Protein AF-A0A6M2DBM8-F1 (afdb_monomer_lite)

Foldseek 3Di:
DDDDDPPDPPPPPFPKDKDWDWAADPPCNPDGTKIKIWIATPVLHTPDIAIPDPVRVVHDDVVNVVVSVVVVVVVVVVVDCDCVNDDPPPDDPDDPDDDDDDPVPDDPPDPVRVVVVVVVVVVVVVVPPDD

pLDDT: mean 77.84, std 17.15, range [33.94, 94.81]

Radius of gyration: 28.97 Å; chains: 1; bounding box: 63×48×89 Å

Structure (mmCIF, N/CA/C/O backbone):
data_AF-A0A6M2DBM8-F1
#
_entry.id   AF-A0A6M2DBM8-F1
#
loop_
_atom_site.group_PDB
_atom_site.id
_atom_site.type_symbol
_atom_site.label_atom_id
_atom_site.label_alt_id
_atom_site.label_comp_id
_atom_site.label_asym_id
_atom_site.label_entity_id
_atom_site.label_seq_id
_atom_site.pdbx_PDB_ins_code
_atom_site.Cartn_x
_atom_site.Cartn_y
_atom_site.Cartn_z
_atom_site.occupancy
_atom_site.B_iso_or_equiv
_atom_site.auth_seq_id
_atom_site.auth_comp_id
_atom_site.auth_asym_id
_atom_site.auth_atom_id
_atom_site.pdbx_PDB_model_num
ATOM 1 N N . ARG A 1 1 ? -10.554 -35.149 -34.811 1.00 38.38 1 ARG A N 1
ATOM 2 C CA . ARG A 1 1 ? -11.172 -35.225 -33.464 1.00 38.38 1 ARG A CA 1
ATOM 3 C C . ARG A 1 1 ? -11.094 -33.831 -32.859 1.00 38.38 1 ARG A C 1
ATOM 5 O O . ARG A 1 1 ? -10.024 -33.427 -32.434 1.00 38.38 1 ARG A O 1
ATOM 12 N N . ALA A 1 2 ? -12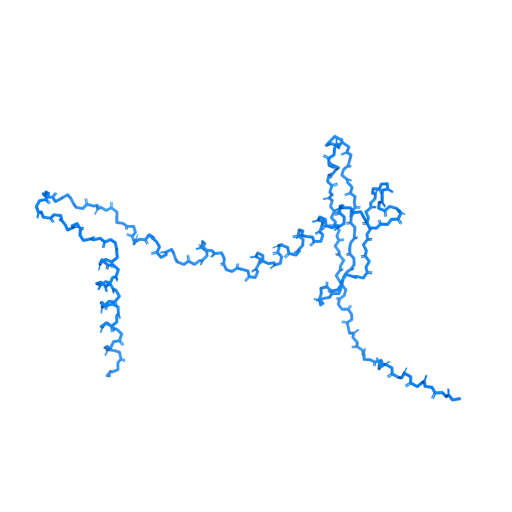.180 -33.069 -32.962 1.00 36.50 2 ALA A N 1
ATOM 13 C CA . ALA A 1 2 ? -12.292 -31.729 -32.407 1.00 36.50 2 ALA A CA 1
ATOM 14 C C . ALA A 1 2 ? -12.721 -31.829 -30.935 1.00 36.50 2 ALA A C 1
ATOM 16 O O . ALA A 1 2 ? -13.739 -32.446 -30.635 1.00 36.50 2 ALA A O 1
ATOM 17 N N . LEU A 1 3 ? -11.942 -31.229 -30.040 1.00 43.44 3 LEU A N 1
ATOM 18 C CA . LEU A 1 3 ? -12.374 -30.791 -28.714 1.00 43.44 3 LEU A CA 1
ATOM 19 C C . LEU A 1 3 ? -12.149 -29.269 -28.772 1.00 43.44 3 LEU A C 1
ATOM 21 O O . LEU A 1 3 ? -11.016 -28.828 -28.853 1.00 43.44 3 LEU A O 1
ATOM 25 N N . GLY A 1 4 ? -13.147 -28.408 -28.944 1.00 41.66 4 GLY A N 1
ATOM 26 C CA . GLY A 1 4 ? -14.437 -28.439 -28.276 1.00 41.66 4 GLY A CA 1
ATOM 27 C C . GLY A 1 4 ? -14.384 -27.733 -26.919 1.00 41.66 4 GLY A C 1
ATOM 28 O O . GLY A 1 4 ? -15.120 -28.131 -26.030 1.00 41.66 4 GLY A O 1
ATOM 29 N N . GLN A 1 5 ? -13.540 -26.710 -26.735 1.00 44.03 5 GLN A N 1
ATOM 30 C CA . GLN A 1 5 ? -13.665 -25.778 -25.610 1.00 44.03 5 GLN A CA 1
ATOM 31 C C . GLN A 1 5 ? -14.395 -24.514 -26.068 1.00 44.03 5 GLN A C 1
ATOM 33 O O . GLN A 1 5 ? -13.805 -23.518 -26.473 1.00 44.03 5 GLN A O 1
ATOM 38 N N . ARG A 1 6 ? -15.726 -24.585 -26.005 1.00 44.47 6 ARG A N 1
ATOM 39 C CA . ARG A 1 6 ? -16.574 -23.405 -25.834 1.00 44.47 6 ARG A CA 1
ATOM 40 C C . ARG A 1 6 ? -16.377 -22.934 -24.393 1.00 44.47 6 ARG A C 1
ATOM 42 O O . ARG A 1 6 ? -16.949 -23.534 -23.491 1.00 44.47 6 ARG A O 1
ATOM 49 N N . CYS A 1 7 ? -15.562 -21.907 -24.174 1.00 42.16 7 CYS A N 1
ATOM 50 C CA . CYS A 1 7 ? -15.636 -21.122 -22.945 1.00 42.16 7 CYS A CA 1
ATOM 51 C C . CYS A 1 7 ? -16.413 -19.850 -23.284 1.00 42.16 7 CYS A C 1
ATOM 53 O O . CYS A 1 7 ? -16.046 -19.131 -24.214 1.00 42.16 7 CYS A O 1
ATOM 55 N N . GLY A 1 8 ? -17.559 -19.688 -22.627 1.00 40.81 8 GLY A N 1
ATOM 56 C CA . GLY A 1 8 ? -18.602 -18.734 -22.968 1.00 40.81 8 GLY A CA 1
ATOM 57 C C . GLY A 1 8 ? -18.097 -17.302 -23.091 1.00 40.81 8 GLY A C 1
ATOM 58 O O . GLY A 1 8 ? -17.352 -16.802 -22.252 1.00 40.81 8 GLY A O 1
ATOM 59 N N . GLN A 1 9 ? -18.574 -16.630 -24.134 1.00 47.72 9 GLN A N 1
ATOM 60 C CA . GLN A 1 9 ? -18.679 -15.180 -24.163 1.00 47.72 9 GLN A CA 1
ATOM 61 C C . GLN A 1 9 ? -19.755 -14.771 -23.150 1.00 47.72 9 GLN A C 1
ATOM 63 O O . GLN A 1 9 ? -20.892 -14.484 -23.509 1.00 47.72 9 GLN A O 1
ATOM 68 N N . GLU A 1 10 ? -19.414 -14.809 -21.866 1.00 46.03 10 GLU A N 1
ATOM 69 C CA . GLU A 1 10 ? -20.172 -14.094 -20.852 1.00 46.03 10 GLU A CA 1
ATOM 70 C C . GLU A 1 10 ? -19.687 -12.652 -20.901 1.00 46.03 10 GLU A C 1
ATOM 72 O O . GLU A 1 10 ? -18.503 -12.367 -20.723 1.00 46.03 10 GLU A O 1
ATOM 77 N N . THR A 1 11 ? -20.595 -11.743 -21.230 1.00 46.03 11 THR A N 1
ATOM 78 C CA . THR A 1 11 ? -20.389 -10.297 -21.238 1.00 46.03 11 THR A CA 1
ATOM 79 C C . THR A 1 11 ? -20.054 -9.815 -19.825 1.00 46.03 11 THR A C 1
ATOM 81 O O . THR A 1 11 ? -20.900 -9.269 -19.118 1.00 46.03 11 THR A O 1
ATOM 84 N N . LEU A 1 12 ? -18.816 -10.037 -19.384 1.00 51.25 12 LEU A N 1
ATOM 85 C CA . LEU A 1 12 ? -18.261 -9.396 -18.210 1.00 51.25 12 LEU A CA 1
ATOM 86 C C . LEU A 1 12 ? -18.042 -7.940 -18.586 1.00 51.25 12 LEU A C 1
ATOM 88 O O . LEU A 1 12 ? -17.161 -7.599 -19.373 1.00 51.25 12 LEU A O 1
ATOM 92 N N . VAL A 1 13 ? -18.855 -7.064 -18.004 1.00 56.09 13 VAL A N 1
ATOM 93 C CA . VAL A 1 13 ? -18.483 -5.666 -17.820 1.00 56.09 13 VAL A CA 1
ATOM 94 C C . VAL A 1 13 ? -17.177 -5.707 -17.028 1.00 56.09 13 VAL A C 1
ATOM 96 O O . VAL A 1 13 ? -17.189 -5.829 -15.804 1.00 56.09 13 VAL A O 1
ATOM 99 N N . HIS A 1 14 ? -16.038 -5.745 -17.723 1.00 60.22 14 HIS A N 1
ATOM 100 C CA . HIS A 1 14 ? -14.728 -5.784 -17.097 1.00 60.22 14 HIS A CA 1
ATOM 101 C C . HIS A 1 14 ? -14.533 -4.431 -16.419 1.00 60.22 14 HIS A C 1
ATOM 103 O O . HIS A 1 14 ? -14.046 -3.473 -17.013 1.00 60.22 14 HIS A O 1
ATOM 109 N N . CYS A 1 15 ? -14.969 -4.334 -15.163 1.00 79.69 15 CYS A N 1
ATOM 11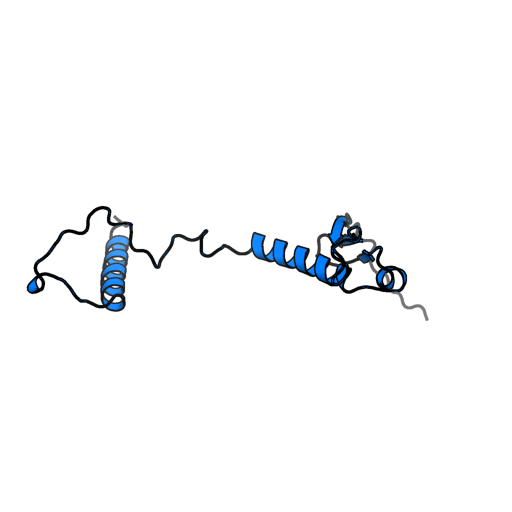0 C CA . CYS A 1 15 ? -14.622 -3.233 -14.284 1.00 79.69 15 CYS A CA 1
ATOM 111 C C . CYS A 1 15 ? -13.124 -3.350 -13.992 1.00 79.69 15 CYS A C 1
ATOM 113 O O . CYS A 1 15 ? -12.707 -4.014 -13.036 1.00 79.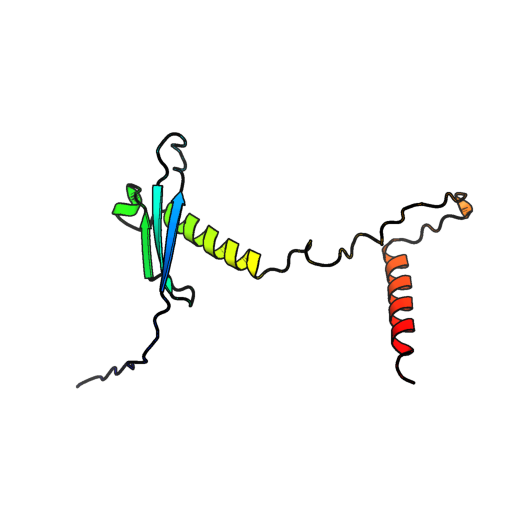69 15 CYS A O 1
ATOM 115 N N . LEU A 1 16 ? -12.334 -2.766 -14.886 1.00 88.00 16 LEU A N 1
ATOM 116 C CA . LEU A 1 16 ? -10.898 -2.621 -14.754 1.00 88.00 16 LEU A CA 1
ATOM 117 C C . LEU A 1 16 ? -10.604 -1.426 -13.851 1.00 88.00 16 LEU A C 1
ATOM 119 O O . LEU A 1 16 ? -11.186 -0.354 -14.005 1.00 88.00 16 LEU A O 1
ATOM 123 N N . PHE A 1 17 ? -9.685 -1.627 -12.919 1.00 89.62 17 PHE A N 1
ATOM 124 C CA . PHE A 1 17 ? -9.123 -0.586 -12.080 1.00 89.62 17 PHE A CA 1
ATOM 125 C C . PHE A 1 17 ? -7.680 -0.352 -12.492 1.00 89.62 17 PHE A C 1
ATOM 127 O O . PHE A 1 17 ? -6.904 -1.293 -12.671 1.00 89.62 17 PHE A O 1
ATOM 134 N N . PHE A 1 18 ? -7.341 0.922 -12.642 1.00 92.38 18 PHE A N 1
ATOM 135 C CA . PHE A 1 18 ? -6.002 1.363 -12.975 1.00 92.38 18 PHE A CA 1
ATOM 136 C C . PHE A 1 18 ? -5.448 2.172 -11.809 1.00 92.38 18 PHE A C 1
ATOM 138 O O . PHE A 1 18 ? -6.044 3.166 -11.394 1.00 92.38 18 PHE A O 1
ATOM 145 N N . PHE A 1 19 ? -4.320 1.727 -11.271 1.00 92.69 19 PHE A N 1
ATOM 146 C CA . PHE A 1 19 ? -3.635 2.388 -10.174 1.00 92.69 19 PHE A CA 1
ATOM 147 C C . PHE A 1 19 ? -2.359 3.045 -10.679 1.00 92.69 19 PHE A C 1
ATOM 149 O O . PHE A 1 19 ? -1.567 2.409 -11.371 1.00 92.69 19 PHE A O 1
ATOM 156 N N . LEU A 1 20 ? -2.156 4.299 -10.283 1.00 94.50 20 LEU A N 1
ATOM 157 C CA . LEU A 1 20 ? -0.939 5.069 -10.508 1.00 94.50 20 LEU A CA 1
ATOM 158 C C . LEU A 1 20 ? -0.314 5.380 -9.151 1.00 94.50 20 LEU A C 1
ATOM 160 O O . LEU A 1 20 ? -0.934 6.045 -8.323 1.00 94.50 20 LEU A O 1
ATOM 164 N N . LEU A 1 21 ? 0.881 4.851 -8.903 1.00 94.38 21 LEU A N 1
ATOM 165 C CA . LEU A 1 21 ? 1.609 5.002 -7.646 1.00 94.38 21 LEU A CA 1
ATOM 166 C C . LEU A 1 21 ? 3.016 5.541 -7.902 1.00 94.38 21 LEU A C 1
ATOM 168 O O . LEU A 1 21 ? 3.611 5.317 -8.958 1.00 94.38 21 LEU A O 1
ATOM 172 N N . GLN A 1 22 ? 3.559 6.214 -6.892 1.00 94.62 22 GLN A N 1
ATOM 173 C CA . GLN A 1 22 ? 4.958 6.618 -6.841 1.00 94.62 22 GLN A CA 1
ATOM 174 C C . GLN A 1 22 ? 5.661 5.919 -5.679 1.00 94.62 22 GLN A C 1
ATOM 176 O O . GLN A 1 22 ? 5.107 5.817 -4.584 1.00 94.62 22 GLN A O 1
ATOM 181 N N . VAL A 1 23 ? 6.878 5.433 -5.922 1.00 93.38 23 VAL A N 1
ATOM 182 C CA . VAL A 1 23 ? 7.678 4.692 -4.938 1.00 93.38 23 VAL A CA 1
ATOM 183 C C . VAL A 1 23 ? 9.107 5.210 -4.938 1.00 93.38 23 VAL A C 1
ATOM 185 O O . VAL A 1 23 ? 9.728 5.341 -5.988 1.00 93.38 23 VAL A O 1
ATOM 188 N N . ASN A 1 24 ? 9.656 5.477 -3.757 1.00 92.44 24 ASN A N 1
ATOM 189 C CA . ASN A 1 24 ? 11.056 5.868 -3.628 1.00 92.44 24 ASN A CA 1
ATOM 190 C C . ASN A 1 24 ? 11.994 4.677 -3.835 1.00 92.44 24 ASN A C 1
ATOM 192 O O . ASN A 1 24 ? 11.671 3.535 -3.505 1.00 92.44 24 ASN A O 1
ATOM 196 N N . HIS A 1 25 ? 13.198 4.958 -4.323 1.00 89.31 25 HIS A N 1
ATOM 197 C CA . HIS A 1 25 ? 14.262 3.965 -4.362 1.00 89.31 25 HIS A CA 1
ATOM 198 C C . HIS A 1 25 ? 14.663 3.535 -2.946 1.00 89.31 25 HIS A C 1
ATOM 200 O O . HIS A 1 25 ? 14.857 4.375 -2.069 1.00 89.31 25 HIS A O 1
ATOM 206 N N . SER A 1 26 ? 14.893 2.236 -2.744 1.00 84.44 26 SER A N 1
ATOM 207 C CA . SER A 1 26 ? 15.294 1.695 -1.435 1.00 84.44 26 SER A CA 1
ATOM 208 C C . SER A 1 26 ? 16.649 2.208 -0.935 1.00 84.44 26 SER A C 1
ATOM 210 O O . SER A 1 26 ? 16.868 2.278 0.269 1.00 84.44 26 SER A O 1
ATOM 212 N N . GLN A 1 27 ? 17.559 2.565 -1.847 1.00 85.19 27 GLN A N 1
ATOM 213 C CA . GLN A 1 27 ? 18.939 2.958 -1.520 1.00 85.19 27 GLN A CA 1
ATOM 214 C C . GLN A 1 27 ? 19.318 4.358 -2.027 1.00 85.19 27 GLN A C 1
ATOM 216 O O . GLN A 1 27 ? 20.374 4.877 -1.676 1.00 85.19 27 GLN A O 1
ATOM 221 N N . ARG A 1 28 ? 18.474 4.990 -2.852 1.00 86.44 28 ARG A N 1
ATOM 222 C CA . ARG A 1 28 ? 18.752 6.293 -3.479 1.00 86.44 28 ARG A CA 1
ATOM 223 C C . ARG A 1 28 ? 17.643 7.285 -3.169 1.00 86.44 28 ARG A C 1
ATOM 225 O O . ARG A 1 28 ? 16.882 7.688 -4.034 1.00 86.44 28 ARG A O 1
ATOM 232 N N . LEU A 1 29 ? 17.560 7.679 -1.903 1.00 84.62 29 LEU A N 1
ATOM 233 C CA . LEU A 1 29 ? 16.484 8.539 -1.395 1.00 84.62 29 LEU A CA 1
ATOM 234 C C . LEU A 1 29 ? 16.454 9.950 -2.009 1.00 84.62 29 LEU A C 1
ATOM 236 O O . LEU A 1 29 ? 15.462 10.651 -1.855 1.00 84.62 29 LEU A O 1
ATOM 240 N N . ARG A 1 30 ? 17.542 10.379 -2.663 1.00 89.06 30 ARG A N 1
ATOM 241 C CA . ARG A 1 30 ? 17.635 11.675 -3.357 1.00 89.06 30 ARG A CA 1
ATOM 242 C C . ARG A 1 30 ? 17.246 11.609 -4.834 1.00 89.06 30 ARG A C 1
ATOM 244 O O . ARG A 1 30 ? 17.080 12.662 -5.443 1.00 89.06 30 ARG A O 1
ATOM 251 N N . ASP A 1 31 ? 17.141 10.410 -5.402 1.00 89.44 31 ASP A N 1
ATOM 252 C CA . ASP A 1 31 ? 16.722 10.246 -6.791 1.00 89.44 31 ASP A CA 1
ATOM 253 C C . ASP A 1 31 ? 15.212 10.481 -6.909 1.00 89.44 31 ASP A C 1
ATOM 255 O O . ASP A 1 31 ? 14.463 10.368 -5.935 1.00 89.44 31 ASP A O 1
ATOM 259 N N . GLN A 1 32 ? 14.762 10.805 -8.121 1.00 90.69 32 GLN A N 1
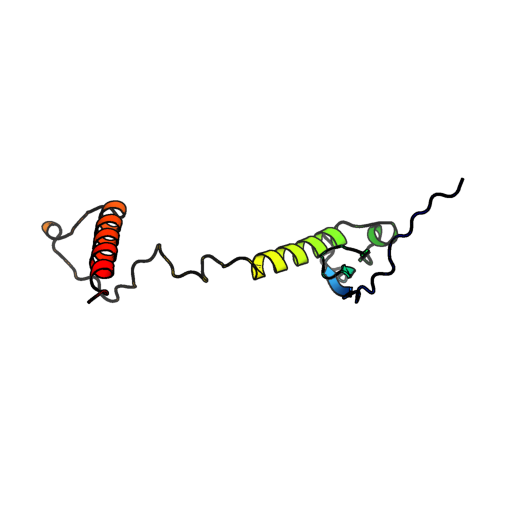ATOM 260 C CA . GLN A 1 32 ? 13.340 10.998 -8.388 1.00 90.69 32 GLN A CA 1
ATOM 261 C C . GLN A 1 32 ? 12.548 9.713 -8.087 1.00 90.69 32 GLN A C 1
ATOM 263 O O . GLN A 1 32 ? 13.023 8.617 -8.405 1.00 90.69 32 GLN A O 1
ATOM 268 N N . PRO A 1 33 ? 11.337 9.820 -7.512 1.00 93.19 33 PRO A N 1
ATOM 269 C CA . PRO A 1 33 ? 10.484 8.666 -7.277 1.00 93.19 33 PRO A CA 1
ATOM 270 C C . PRO A 1 33 ? 10.176 7.905 -8.569 1.00 93.19 33 PRO A C 1
ATOM 272 O O . PRO A 1 33 ? 9.950 8.476 -9.640 1.00 93.19 33 PRO A O 1
ATOM 275 N N . LEU A 1 34 ? 10.122 6.586 -8.449 1.00 93.12 34 LEU A N 1
ATOM 276 C CA . LEU A 1 34 ? 9.751 5.680 -9.521 1.00 93.12 34 LEU A CA 1
ATOM 277 C C . LEU A 1 34 ? 8.241 5.672 -9.708 1.00 93.12 34 LEU A C 1
ATOM 279 O O . LEU A 1 34 ? 7.485 5.720 -8.739 1.00 93.12 34 LEU A O 1
ATOM 283 N N . HIS A 1 35 ? 7.808 5.530 -10.955 1.00 93.75 35 HIS A N 1
ATOM 284 C CA . HIS A 1 35 ? 6.397 5.438 -11.293 1.00 93.75 35 HIS A CA 1
ATOM 285 C C . HIS A 1 35 ? 6.015 3.971 -11.447 1.00 93.75 35 HIS A C 1
ATOM 287 O O . HIS A 1 35 ? 6.694 3.203 -12.135 1.00 93.75 35 HIS A O 1
ATOM 293 N N . VAL A 1 36 ? 4.925 3.587 -10.793 1.00 94.81 36 VAL A N 1
ATOM 294 C CA . VAL A 1 36 ? 4.350 2.248 -10.859 1.00 94.81 36 VAL A CA 1
ATOM 295 C C . VAL A 1 36 ? 2.920 2.370 -11.344 1.00 94.81 36 VAL A C 1
ATOM 297 O O . VAL A 1 36 ? 2.143 3.155 -10.802 1.00 94.81 36 VAL A O 1
ATOM 300 N N . TRP A 1 37 ? 2.563 1.570 -12.340 1.00 94.50 37 TRP A N 1
ATOM 301 C CA . TRP A 1 37 ? 1.176 1.412 -12.745 1.00 94.50 37 TRP A CA 1
ATOM 302 C C . TRP A 1 37 ? 0.748 -0.043 -12.630 1.00 94.50 37 TRP A C 1
ATOM 304 O O . TRP A 1 37 ? 1.537 -0.961 -12.862 1.00 94.50 37 TRP A O 1
ATOM 314 N N . ILE A 1 38 ? -0.501 -0.251 -12.225 1.00 94.50 38 ILE A N 1
ATOM 315 C CA . ILE A 1 38 ? -1.081 -1.576 -12.006 1.00 94.50 38 ILE A CA 1
ATOM 316 C C . ILE A 1 38 ? -2.470 -1.584 -12.628 1.00 94.50 38 ILE A C 1
ATOM 318 O O . ILE A 1 38 ? -3.300 -0.731 -12.314 1.00 94.50 38 ILE A O 1
ATOM 322 N N . LEU A 1 39 ? -2.726 -2.569 -13.481 1.00 94.06 39 LEU A N 1
ATOM 323 C CA . LEU A 1 39 ? -4.043 -2.859 -14.023 1.00 94.06 39 LEU A CA 1
ATOM 324 C C . LEU A 1 39 ? -4.583 -4.122 -13.353 1.00 94.06 39 LEU A C 1
ATOM 326 O O . LEU A 1 39 ? -3.967 -5.188 -13.427 1.00 94.06 39 LEU A O 1
ATOM 330 N N . CYS A 1 40 ? -5.747 -4.022 -12.724 1.00 93.06 40 CYS A N 1
ATOM 331 C CA . CYS A 1 40 ? -6.401 -5.162 -12.095 1.00 93.06 40 CYS A CA 1
ATOM 332 C C . CYS A 1 40 ? -7.909 -5.170 -12.343 1.00 93.06 40 CYS A C 1
ATOM 334 O O . CYS A 1 40 ? -8.522 -4.173 -12.721 1.00 93.06 40 CYS A O 1
ATOM 336 N N . GLN A 1 41 ? -8.514 -6.331 -12.141 1.00 92.38 41 GLN A N 1
ATOM 337 C CA . GLN A 1 41 ? -9.960 -6.497 -12.173 1.00 92.38 41 GLN A CA 1
ATOM 338 C C . GLN A 1 41 ? -10.558 -6.213 -10.796 1.00 92.38 41 GLN A C 1
ATOM 340 O O . GLN A 1 41 ? -9.906 -6.405 -9.770 1.00 92.38 41 GLN A O 1
ATOM 345 N N . LYS A 1 42 ? -11.847 -5.857 -10.758 1.00 87.19 42 LYS A N 1
ATOM 346 C CA . LYS A 1 42 ? -12.615 -5.701 -9.508 1.00 87.19 42 LYS A CA 1
ATOM 347 C C . LYS A 1 42 ? -12.527 -6.906 -8.560 1.00 87.19 42 LYS A C 1
ATOM 349 O O . LYS A 1 42 ? -12.650 -6.734 -7.353 1.00 87.19 42 LYS A O 1
ATOM 354 N N . SER A 1 43 ? -12.315 -8.109 -9.094 1.00 87.88 43 SER A N 1
ATOM 355 C CA . SER A 1 43 ? -12.125 -9.338 -8.313 1.00 87.88 43 SER A CA 1
ATOM 356 C C . SER A 1 43 ? -10.814 -9.380 -7.514 1.00 87.88 43 SER A C 1
ATOM 358 O O . SER A 1 43 ? -10.642 -10.278 -6.699 1.00 87.88 43 SER A O 1
ATOM 360 N N . GLY A 1 44 ? -9.889 -8.441 -7.741 1.00 86.31 44 GLY A N 1
ATOM 361 C CA . GLY A 1 44 ? -8.549 -8.437 -7.149 1.00 86.31 44 GLY A CA 1
ATOM 362 C C . GLY A 1 44 ? -7.491 -9.140 -8.004 1.00 86.31 44 GLY A C 1
ATOM 363 O O . GLY A 1 44 ? -6.321 -9.155 -7.633 1.00 86.31 44 GLY A O 1
ATOM 364 N N . VAL A 1 45 ? -7.866 -9.688 -9.167 1.00 91.06 45 VAL A N 1
ATOM 365 C CA . VAL A 1 45 ? -6.914 -10.298 -10.107 1.00 91.06 45 VAL A CA 1
ATOM 366 C C . VAL A 1 45 ? -6.076 -9.210 -10.777 1.00 91.06 45 VAL A C 1
ATOM 368 O O . VAL A 1 45 ? -6.614 -8.353 -11.482 1.00 91.06 45 VAL A O 1
ATOM 371 N N . VAL A 1 46 ? -4.759 -9.259 -10.583 1.00 92.62 46 VAL A N 1
ATOM 372 C CA . VAL A 1 46 ? -3.798 -8.380 -11.264 1.00 92.62 46 VAL A CA 1
ATOM 373 C C . VAL A 1 46 ? -3.591 -8.889 -12.688 1.00 92.62 46 VAL A C 1
ATOM 375 O O . VAL A 1 46 ? -3.226 -10.044 -12.882 1.00 92.62 46 VAL A O 1
ATOM 378 N N . LEU A 1 47 ? -3.845 -8.034 -13.681 1.00 92.88 47 LEU A N 1
ATOM 379 C CA . LEU A 1 47 ? -3.656 -8.368 -15.095 1.00 92.88 47 LEU A CA 1
ATOM 380 C C . LEU A 1 47 ? -2.226 -8.083 -15.541 1.00 92.88 47 LEU A C 1
ATOM 382 O O . LEU A 1 47 ? -1.591 -8.913 -16.178 1.00 92.88 47 LEU A O 1
ATOM 386 N N . THR A 1 48 ? -1.727 -6.895 -15.213 1.00 92.19 48 THR A N 1
ATOM 387 C CA . THR A 1 48 ? -0.365 -6.475 -15.537 1.00 92.19 48 THR A CA 1
ATOM 388 C C . THR A 1 48 ? 0.047 -5.323 -14.632 1.00 92.19 48 THR A C 1
ATOM 390 O O . THR A 1 48 ? -0.792 -4.551 -14.159 1.00 92.19 48 THR A O 1
ATOM 393 N N . ALA A 1 49 ? 1.343 -5.205 -14.386 1.00 93.44 49 ALA A N 1
ATOM 394 C CA . ALA A 1 49 ? 1.926 -4.121 -13.624 1.00 93.44 49 ALA A CA 1
ATOM 395 C C . ALA A 1 49 ? 3.334 -3.830 -14.132 1.00 93.44 49 ALA A C 1
ATOM 397 O O . ALA A 1 49 ? 4.025 -4.727 -14.611 1.00 93.44 49 ALA A O 1
ATOM 398 N N . HIS A 1 50 ? 3.765 -2.584 -13.997 1.00 93.75 50 HIS A N 1
ATOM 399 C CA . HIS A 1 50 ? 5.092 -2.164 -14.422 1.00 93.75 50 HIS A CA 1
ATOM 400 C C . HIS A 1 50 ? 5.617 -1.058 -13.517 1.00 93.75 50 HIS A C 1
ATOM 402 O O . HIS A 1 50 ? 4.858 -0.241 -12.993 1.00 93.75 50 HIS A O 1
ATOM 408 N N . CYS A 1 51 ? 6.936 -1.014 -13.375 1.00 94.56 51 CYS A N 1
ATOM 409 C CA . CYS A 1 51 ? 7.653 0.026 -12.658 1.00 94.56 51 CYS A CA 1
ATOM 410 C C . CYS A 1 51 ? 8.755 0.587 -13.551 1.00 94.56 51 CYS A C 1
ATOM 412 O O . CYS A 1 51 ? 9.453 -0.168 -14.216 1.00 94.56 51 CYS A O 1
ATOM 414 N N . THR A 1 52 ? 8.978 1.898 -13.511 1.00 93.19 52 THR A N 1
ATOM 415 C CA . THR A 1 52 ? 10.031 2.567 -14.295 1.00 93.19 52 THR A CA 1
ATOM 416 C C . THR A 1 52 ? 11.458 2.305 -13.796 1.00 93.19 52 THR A C 1
ATOM 418 O O . THR A 1 52 ? 12.389 2.980 -14.227 1.00 93.19 52 THR A O 1
ATOM 421 N N . CYS A 1 53 ? 11.667 1.378 -12.856 1.00 91.88 53 CYS A N 1
ATOM 422 C CA . CYS A 1 53 ? 13.008 1.031 -12.399 1.00 91.88 53 CYS A CA 1
ATOM 423 C C . CYS A 1 53 ? 13.703 0.093 -13.391 1.00 91.88 53 CYS A C 1
ATOM 425 O O . CYS A 1 53 ? 13.052 -0.617 -14.149 1.00 91.88 53 CYS A O 1
ATOM 427 N N . MET A 1 54 ? 15.035 0.031 -13.332 1.00 90.00 54 MET A N 1
ATOM 428 C CA . MET A 1 54 ? 15.839 -0.816 -14.224 1.00 90.00 54 MET A CA 1
ATOM 429 C C . MET A 1 54 ? 15.391 -2.288 -14.224 1.00 90.00 54 MET A C 1
ATOM 431 O O . MET A 1 54 ? 15.281 -2.890 -15.283 1.00 90.00 54 MET A O 1
ATOM 435 N N . ALA A 1 55 ? 15.076 -2.848 -13.050 1.00 86.44 55 ALA A N 1
ATOM 436 C CA . ALA A 1 55 ? 14.542 -4.208 -12.943 1.00 86.44 55 ALA A CA 1
ATOM 437 C C . ALA A 1 55 ? 13.109 -4.332 -13.499 1.00 86.44 55 ALA A C 1
ATOM 439 O O . ALA A 1 55 ? 12.761 -5.346 -14.090 1.00 86.44 55 ALA A O 1
ATOM 440 N N . GLY A 1 56 ? 12.295 -3.283 -13.341 1.00 80.50 56 GLY A N 1
ATOM 441 C CA . GLY A 1 56 ? 10.900 -3.236 -13.788 1.00 80.50 56 GLY A CA 1
ATOM 442 C C . GLY A 1 56 ? 10.738 -3.242 -15.308 1.00 80.50 56 GLY A C 1
ATOM 443 O O . GLY A 1 56 ? 9.698 -3.658 -15.806 1.00 80.50 56 GLY A O 1
ATOM 444 N N . ALA A 1 57 ? 11.780 -2.829 -16.034 1.00 78.75 57 ALA A N 1
ATOM 445 C CA . ALA A 1 57 ? 11.830 -2.901 -17.489 1.00 78.75 57 ALA A CA 1
ATOM 446 C C . ALA A 1 57 ? 12.056 -4.331 -18.021 1.00 78.75 57 ALA A C 1
ATOM 448 O O . ALA A 1 57 ? 11.757 -4.592 -19.184 1.00 78.75 57 ALA A O 1
ATOM 449 N N . GLY A 1 58 ? 12.596 -5.241 -17.199 1.00 76.38 58 GLY A N 1
ATOM 450 C CA . GLY A 1 58 ? 12.850 -6.638 -17.571 1.00 76.38 58 GLY A CA 1
ATOM 451 C C . GLY A 1 58 ? 11.802 -7.621 -17.045 1.00 76.38 58 GLY A C 1
ATOM 452 O O . GLY A 1 58 ? 11.488 -8.595 -17.722 1.00 76.38 58 GLY A O 1
ATOM 453 N N . GLU A 1 59 ? 11.249 -7.369 -15.857 1.00 79.44 59 GLU A N 1
ATOM 454 C CA . GLU A 1 59 ? 10.287 -8.247 -15.181 1.00 79.44 59 GLU A CA 1
ATOM 455 C C . GLU A 1 59 ? 9.574 -7.527 -14.016 1.00 79.44 59 GLU A C 1
ATOM 457 O O . GLU A 1 59 ? 9.718 -6.320 -13.812 1.00 79.44 59 GLU A O 1
ATOM 462 N N . ALA A 1 60 ? 8.796 -8.259 -13.210 1.00 86.69 60 ALA A N 1
ATOM 463 C CA . ALA A 1 60 ? 8.176 -7.715 -12.004 1.00 86.69 60 ALA A CA 1
ATOM 464 C C . ALA A 1 60 ? 9.230 -7.407 -10.923 1.00 86.69 60 ALA A C 1
ATOM 466 O O . ALA A 1 60 ? 9.898 -8.300 -10.409 1.00 86.69 60 ALA A O 1
ATOM 467 N N . CYS A 1 61 ? 9.348 -6.139 -10.525 1.00 93.50 61 CYS A N 1
ATOM 468 C CA . CYS A 1 61 ? 10.293 -5.717 -9.491 1.00 93.50 61 CYS A CA 1
ATOM 469 C C . CYS A 1 61 ? 9.658 -5.650 -8.089 1.00 93.50 61 CYS A C 1
ATOM 471 O O . CYS A 1 61 ? 8.436 -5.602 -7.925 1.00 93.50 61 CYS A O 1
ATOM 473 N N . SER A 1 62 ? 10.493 -5.547 -7.052 1.00 93.31 62 SER A N 1
ATOM 474 C CA . SER A 1 62 ? 10.041 -5.404 -5.659 1.00 93.31 62 SER A CA 1
ATOM 475 C C . SER A 1 62 ? 9.163 -4.170 -5.412 1.00 93.31 62 SER A C 1
ATOM 477 O O . SER A 1 62 ? 8.296 -4.213 -4.542 1.00 93.31 62 SER A O 1
ATOM 479 N N . HIS A 1 63 ? 9.314 -3.093 -6.194 1.00 93.88 63 HIS A N 1
ATOM 480 C CA . HIS A 1 63 ? 8.440 -1.917 -6.093 1.00 93.88 63 HIS A CA 1
ATOM 481 C C . HIS A 1 63 ? 6.989 -2.244 -6.476 1.00 93.88 63 HIS A C 1
ATOM 483 O O . HIS A 1 63 ? 6.068 -1.754 -5.829 1.00 93.88 63 HIS A O 1
ATOM 489 N N . VAL A 1 64 ? 6.769 -3.103 -7.481 1.00 94.38 64 VAL A N 1
ATOM 490 C CA . VAL A 1 64 ? 5.419 -3.555 -7.861 1.00 94.38 64 VAL A CA 1
ATOM 491 C C . VAL A 1 64 ? 4.783 -4.336 -6.713 1.00 94.38 64 VAL A C 1
ATOM 493 O O . VAL A 1 64 ? 3.637 -4.078 -6.350 1.00 94.38 64 VAL A O 1
ATOM 496 N N . VAL A 1 65 ? 5.544 -5.245 -6.098 1.00 93.06 65 VAL A N 1
ATOM 497 C CA . VAL A 1 65 ? 5.082 -6.032 -4.946 1.00 93.06 65 VAL A CA 1
ATOM 498 C C . VAL A 1 65 ? 4.751 -5.125 -3.760 1.00 93.06 65 VAL A C 1
ATOM 500 O O . VAL A 1 65 ? 3.693 -5.276 -3.154 1.00 93.06 65 VAL A O 1
ATOM 503 N N . ALA A 1 66 ? 5.604 -4.142 -3.459 1.00 94.12 66 ALA A N 1
ATOM 504 C CA . ALA A 1 66 ? 5.363 -3.175 -2.390 1.00 94.12 66 ALA A CA 1
ATOM 505 C C . ALA A 1 66 ? 4.079 -2.358 -2.626 1.00 94.12 66 ALA A C 1
ATOM 507 O O . ALA A 1 66 ? 3.279 -2.192 -1.706 1.00 94.12 66 ALA A O 1
ATOM 508 N N . CYS A 1 67 ? 3.842 -1.907 -3.862 1.00 94.44 67 CYS A N 1
ATOM 509 C CA . CYS A 1 67 ? 2.607 -1.222 -4.247 1.00 94.44 67 CYS A CA 1
ATOM 510 C C . CYS A 1 67 ? 1.368 -2.103 -4.068 1.00 94.44 67 CYS A C 1
ATOM 512 O O . CYS A 1 67 ? 0.381 -1.665 -3.482 1.00 94.44 67 CYS A O 1
ATOM 514 N N . LEU A 1 68 ? 1.413 -3.349 -4.550 1.00 94.31 68 LEU A N 1
ATOM 515 C CA . LEU A 1 68 ? 0.309 -4.298 -4.395 1.00 94.31 68 LEU A CA 1
ATOM 516 C C . LEU A 1 68 ? 0.011 -4.574 -2.921 1.00 94.31 68 LEU A C 1
ATOM 518 O O . LEU A 1 68 ? -1.152 -4.582 -2.521 1.00 94.31 68 LEU A O 1
ATOM 522 N N . TYR A 1 69 ? 1.053 -4.729 -2.105 1.00 94.56 69 TYR A N 1
ATOM 523 C CA . TYR A 1 69 ? 0.911 -4.913 -0.666 1.00 94.56 69 TYR A CA 1
ATOM 524 C C . TYR A 1 69 ? 0.283 -3.685 0.010 1.00 94.56 69 TYR A C 1
ATOM 526 O O . TYR A 1 69 ? -0.611 -3.831 0.842 1.00 94.56 69 TYR A O 1
ATOM 534 N N . ALA A 1 70 ? 0.680 -2.467 -0.373 1.00 93.88 70 ALA A N 1
ATOM 535 C CA . ALA A 1 70 ? 0.066 -1.233 0.125 1.00 93.88 70 ALA A CA 1
ATOM 536 C C . ALA A 1 70 ? -1.432 -1.138 -0.226 1.00 93.88 70 ALA A C 1
ATOM 538 O O . ALA A 1 70 ? -2.251 -0.769 0.616 1.00 93.88 70 ALA A O 1
ATOM 539 N N . VAL A 1 71 ? -1.815 -1.521 -1.447 1.00 92.44 71 VAL A N 1
ATOM 540 C CA . VAL A 1 71 ? -3.227 -1.569 -1.859 1.00 92.44 71 VAL A CA 1
ATOM 541 C C . VAL A 1 71 ? -3.994 -2.622 -1.056 1.00 92.44 71 VAL A C 1
ATOM 543 O O . VAL A 1 71 ? -5.057 -2.328 -0.510 1.00 92.44 71 VAL A O 1
ATOM 546 N N . GLU A 1 72 ? -3.455 -3.836 -0.939 1.00 92.56 72 GLU A N 1
ATOM 547 C CA . GLU A 1 72 ? -4.100 -4.931 -0.211 1.00 92.56 72 GLU A CA 1
ATOM 548 C C . GLU A 1 72 ? -4.295 -4.581 1.272 1.00 92.56 72 GLU A C 1
ATOM 550 O O . GLU A 1 72 ? -5.385 -4.745 1.824 1.00 92.56 72 GLU A O 1
ATOM 555 N N . THR A 1 73 ? -3.254 -4.053 1.917 1.00 93.31 73 THR A N 1
ATOM 556 C CA . THR A 1 73 ? -3.311 -3.594 3.310 1.00 93.31 73 THR A CA 1
ATOM 557 C C . THR A 1 73 ? -4.298 -2.452 3.492 1.00 93.31 73 THR A C 1
ATOM 559 O O . THR A 1 73 ? -5.088 -2.502 4.431 1.00 93.31 73 THR A O 1
ATOM 562 N N . GLY A 1 74 ? -4.346 -1.480 2.578 1.00 90.88 74 GLY A N 1
ATOM 563 C CA . GLY A 1 74 ? -5.345 -0.412 2.608 1.00 90.88 74 GLY A CA 1
ATOM 564 C C . GLY A 1 74 ? -6.780 -0.947 2.540 1.00 90.88 74 GLY A C 1
ATOM 565 O O . GLY A 1 74 ? -7.643 -0.526 3.313 1.00 90.88 74 GLY A O 1
ATOM 566 N N . VAL A 1 75 ? -7.037 -1.938 1.680 1.00 89.50 75 VAL A N 1
ATOM 567 C CA . VAL A 1 75 ? -8.343 -2.614 1.599 1.00 89.50 75 VAL A CA 1
ATOM 568 C C . VAL A 1 75 ? -8.649 -3.381 2.888 1.00 89.50 75 VAL A C 1
ATOM 570 O O . VAL A 1 75 ? -9.754 -3.269 3.422 1.00 89.50 75 VAL A O 1
ATOM 573 N N . LYS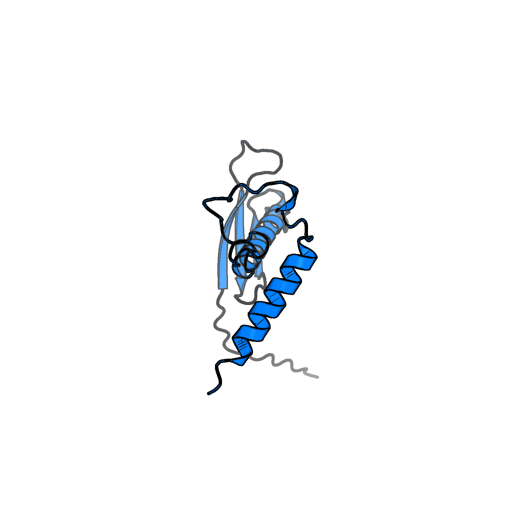 A 1 76 ? -7.674 -4.117 3.433 1.00 88.94 76 LYS A N 1
ATOM 574 C CA . LYS A 1 76 ? -7.815 -4.823 4.716 1.00 88.94 76 LYS A CA 1
ATOM 575 C C . LYS A 1 76 ? -8.126 -3.855 5.855 1.00 88.94 76 LYS A C 1
ATOM 577 O O . LYS A 1 76 ? -9.038 -4.125 6.625 1.00 88.94 76 LYS A O 1
ATOM 582 N N . MET A 1 77 ? -7.437 -2.719 5.933 1.00 88.62 77 MET A N 1
ATOM 583 C CA . MET A 1 77 ? -7.672 -1.684 6.945 1.00 88.62 77 MET A CA 1
ATOM 584 C C . MET A 1 77 ? -9.055 -1.048 6.813 1.00 88.62 77 MET A C 1
ATOM 586 O O . MET A 1 77 ? -9.701 -0.805 7.824 1.00 88.62 77 MET A O 1
ATOM 590 N N . LYS A 1 78 ? -9.536 -0.820 5.585 1.00 85.50 78 LYS A N 1
ATOM 591 C CA . LYS A 1 78 ? -10.893 -0.309 5.345 1.00 85.50 78 LYS A CA 1
ATOM 592 C C . LYS A 1 78 ? -11.971 -1.291 5.813 1.00 85.50 78 LYS A C 1
ATOM 594 O O . LYS A 1 78 ? -12.997 -0.871 6.340 1.00 85.50 78 LYS A O 1
ATOM 599 N N . ASN A 1 79 ? -11.752 -2.586 5.595 1.00 84.25 79 ASN A N 1
ATOM 600 C CA . ASN A 1 79 ? -12.704 -3.632 5.969 1.00 84.25 79 ASN A CA 1
ATOM 601 C C . ASN A 1 79 ? -12.583 -4.042 7.446 1.00 84.25 79 ASN A C 1
ATOM 603 O O . ASN A 1 79 ? -13.526 -4.585 8.019 1.00 84.25 79 ASN A O 1
ATOM 607 N N . ALA A 1 80 ? -11.432 -3.798 8.073 1.00 80.38 80 ALA A N 1
ATOM 608 C CA . ALA A 1 80 ? -11.214 -4.070 9.482 1.00 80.38 80 ALA A CA 1
ATOM 609 C C . ALA A 1 80 ? -11.849 -2.971 10.345 1.00 80.38 80 ALA A C 1
ATOM 611 O O . ALA A 1 80 ? -11.492 -1.799 10.267 1.00 80.38 80 ALA A O 1
ATOM 612 N N . THR A 1 81 ? -12.755 -3.349 11.248 1.00 67.31 81 THR A N 1
ATOM 613 C CA . THR A 1 81 ? -13.197 -2.442 12.312 1.00 67.31 81 THR A CA 1
ATOM 614 C C . THR A 1 81 ? -12.056 -2.263 13.311 1.00 67.31 81 THR A C 1
ATOM 616 O O . THR A 1 81 ? -11.781 -3.175 14.098 1.00 67.31 81 THR A O 1
ATOM 619 N N . SER A 1 82 ? -11.397 -1.100 13.289 1.00 66.88 82 SER A N 1
ATOM 620 C CA . SER A 1 82 ? -10.351 -0.758 14.259 1.00 66.88 82 SER A CA 1
ATOM 621 C C . SER A 1 82 ? -10.858 -0.948 15.692 1.00 66.88 82 SER A C 1
ATOM 623 O O . SER A 1 82 ? -12.012 -0.646 16.005 1.00 66.88 82 SER A O 1
ATOM 625 N N . CYS A 1 83 ? -9.989 -1.406 16.594 1.00 61.50 83 CYS A N 1
ATOM 626 C CA . CYS A 1 83 ? -10.286 -1.463 18.025 1.00 61.50 83 CYS A CA 1
ATOM 627 C C . CYS A 1 83 ? -10.623 -0.081 18.614 1.00 61.50 83 CYS A C 1
ATOM 629 O O . CYS A 1 83 ? -11.352 -0.024 19.596 1.00 61.50 83 CYS A O 1
ATOM 631 N N . THR A 1 84 ? -10.170 1.013 17.986 1.00 59.78 84 THR A N 1
ATOM 632 C CA . THR A 1 84 ? -10.551 2.393 18.338 1.00 59.78 84 THR A CA 1
ATOM 633 C C . THR A 1 84 ? -11.912 2.819 17.788 1.00 59.78 84 THR A C 1
ATOM 635 O O . THR A 1 84 ? -12.517 3.739 18.325 1.00 59.78 84 THR A O 1
ATOM 638 N N . SER A 1 85 ? -12.412 2.161 16.738 1.00 63.06 85 SER A N 1
ATOM 639 C CA . SER A 1 85 ? -13.776 2.369 16.228 1.00 63.06 85 SER A CA 1
ATOM 640 C C . SER A 1 85 ? -14.817 1.600 17.041 1.00 63.06 85 SER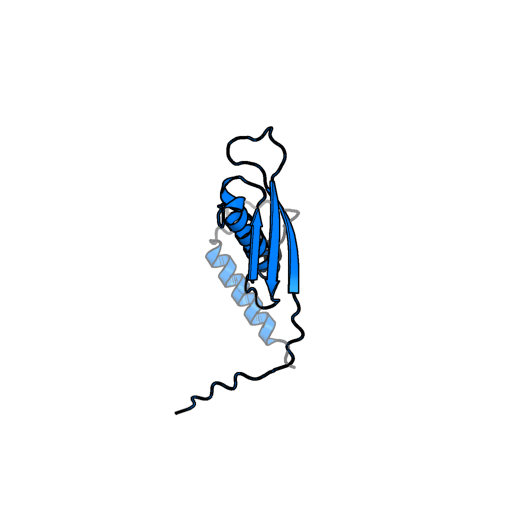 A C 1
ATOM 642 O O . SER A 1 85 ? -16.010 1.867 16.928 1.00 63.06 85 SER A O 1
ATOM 644 N N . LYS A 1 86 ? -14.377 0.631 17.850 1.00 67.94 86 LYS A N 1
ATOM 645 C CA . LYS A 1 86 ? -15.222 -0.055 18.825 1.00 67.94 86 LYS A CA 1
ATOM 646 C C . LYS A 1 86 ? -15.230 0.753 20.116 1.00 67.94 86 LYS A C 1
ATOM 648 O O . LYS A 1 86 ? -14.210 1.310 20.517 1.00 67.94 86 LYS A O 1
ATOM 653 N N . THR A 1 87 ? -16.375 0.791 20.789 1.00 60.50 87 THR A N 1
ATOM 654 C CA . THR A 1 87 ? -16.469 1.332 22.148 1.00 60.50 87 THR A CA 1
ATOM 655 C C . THR A 1 87 ? -15.421 0.658 23.027 1.00 60.50 87 THR A C 1
ATOM 657 O O . THR A 1 87 ? -15.344 -0.571 23.071 1.00 60.50 87 THR A O 1
ATOM 660 N N . ASN A 1 88 ? -14.582 1.458 23.684 1.00 59.97 88 ASN A N 1
ATOM 661 C CA . ASN A 1 88 ? -13.488 0.956 24.502 1.00 59.97 88 ASN A CA 1
ATOM 662 C C . ASN A 1 88 ? -14.050 0.137 25.679 1.00 59.97 88 ASN A C 1
ATOM 664 O O . ASN A 1 88 ? -14.701 0.690 26.556 1.00 59.97 88 ASN A O 1
ATOM 668 N N . ILE A 1 89 ? -13.805 -1.178 25.688 1.00 62.09 89 ILE A N 1
ATOM 669 C CA . ILE A 1 89 ? -14.260 -2.089 26.759 1.00 62.09 89 ILE A CA 1
ATOM 670 C C . ILE A 1 89 ? -13.302 -2.044 27.969 1.00 62.09 89 ILE A C 1
ATOM 672 O O . ILE A 1 89 ? -13.664 -2.444 29.072 1.00 62.09 89 ILE A O 1
ATOM 676 N N . TRP A 1 90 ? -12.066 -1.572 27.771 1.00 62.81 90 TRP A N 1
ATOM 677 C CA . TRP A 1 90 ? -11.017 -1.539 28.795 1.00 62.81 90 TRP A CA 1
ATOM 678 C C . TRP A 1 90 ? -11.097 -0.312 29.701 1.00 62.81 90 TRP A C 1
ATOM 680 O O . TRP A 1 90 ? -10.713 -0.388 30.866 1.00 62.81 90 TRP A O 1
ATOM 690 N N . LEU A 1 91 ? -11.592 0.811 29.183 1.00 58.94 91 LEU A N 1
ATOM 691 C CA . LEU A 1 91 ? -11.848 2.004 29.976 1.00 58.94 91 LEU A CA 1
ATOM 692 C C . LEU A 1 91 ? -13.289 1.955 30.478 1.00 58.94 91 LEU A C 1
ATOM 694 O O . LEU A 1 91 ? -14.238 2.106 29.713 1.00 58.94 91 LEU A O 1
ATOM 698 N N . LEU A 1 92 ? -13.441 1.768 31.788 1.00 61.44 92 LEU A N 1
ATOM 699 C CA . LEU A 1 92 ? -14.664 2.158 32.486 1.00 61.44 92 LEU A CA 1
ATOM 700 C C . LEU A 1 92 ? -14.953 3.632 32.150 1.00 61.44 92 LEU A C 1
ATOM 702 O O . LEU A 1 92 ? -14.012 4.401 31.929 1.00 61.44 92 LEU A O 1
ATOM 706 N N . ALA A 1 93 ? -16.233 4.016 32.098 1.00 61.94 93 ALA A N 1
ATOM 707 C CA . ALA A 1 93 ? -16.641 5.394 31.826 1.00 61.94 93 ALA A CA 1
ATOM 708 C C . ALA A 1 93 ? -15.787 6.381 32.636 1.00 61.94 93 ALA A C 1
ATOM 710 O O . ALA A 1 93 ? -15.554 6.169 33.828 1.00 61.94 93 ALA A O 1
ATOM 711 N N . TYR A 1 94 ? -15.296 7.426 31.969 1.00 63.12 94 TYR A N 1
ATOM 712 C CA . TYR A 1 94 ? -14.488 8.467 32.593 1.00 63.12 94 TYR A CA 1
ATOM 713 C C . TYR A 1 94 ? -15.189 8.981 33.858 1.00 63.12 94 TYR A C 1
ATOM 715 O O . TYR A 1 94 ? -16.283 9.540 33.791 1.00 63.12 94 TYR A O 1
ATOM 723 N N . VAL A 1 95 ? -14.567 8.759 35.017 1.00 67.31 95 VAL A N 1
ATOM 724 C CA . VAL A 1 95 ? -15.039 9.292 36.296 1.00 67.31 95 VAL A CA 1
ATOM 725 C C . VAL A 1 95 ? -14.355 10.637 36.498 1.00 67.31 95 VAL A C 1
ATOM 727 O O . VAL A 1 95 ? -13.192 10.695 36.886 1.00 67.31 95 VAL A O 1
ATOM 730 N N . GLU A 1 96 ? -15.080 11.719 36.218 1.00 64.31 96 GLU A N 1
ATOM 731 C CA . GLU A 1 96 ? -14.592 13.103 36.342 1.00 64.31 96 GLU A CA 1
ATOM 732 C C . GLU A 1 96 ? -14.117 13.430 37.770 1.00 64.31 96 GLU A C 1
ATOM 734 O O . GLU A 1 96 ? -13.228 14.256 37.970 1.00 64.31 96 GLU A O 1
ATOM 739 N N . LYS A 1 97 ? -14.679 12.751 38.782 1.00 68.38 97 LYS A N 1
ATOM 740 C CA . LYS A 1 97 ? -14.318 12.916 40.194 1.00 68.38 97 LYS A CA 1
ATOM 741 C C . LYS A 1 97 ? -14.252 11.570 40.906 1.00 68.38 97 LYS A C 1
ATOM 743 O O . LYS A 1 97 ? -15.275 10.941 41.172 1.00 68.38 97 LYS A O 1
ATOM 748 N N . VAL A 1 98 ? -13.043 11.153 41.273 1.00 75.06 98 VAL A N 1
ATOM 749 C CA . VAL A 1 98 ? -12.840 10.037 42.203 1.00 75.06 98 VAL A CA 1
ATOM 750 C C . VAL A 1 98 ? -13.082 10.556 43.620 1.00 75.06 98 VAL A C 1
ATOM 752 O O . VAL A 1 98 ? -12.352 11.417 44.105 1.00 75.06 98 VAL A O 1
ATOM 755 N N . GLN A 1 99 ? -14.127 10.057 44.283 1.00 79.19 99 GLN A N 1
ATOM 756 C CA . GLN A 1 99 ? -14.391 10.379 45.687 1.00 79.19 99 GLN A CA 1
ATOM 757 C C . GLN A 1 99 ? -13.309 9.751 46.568 1.00 79.19 99 GLN A C 1
ATOM 759 O O . GLN A 1 99 ? -13.101 8.536 46.533 1.00 79.19 99 GLN A O 1
ATOM 764 N N . PHE A 1 100 ? -12.632 10.572 47.369 1.00 79.75 100 PHE A N 1
ATOM 765 C CA . PHE A 1 100 ? -11.664 10.081 48.341 1.00 79.75 100 PHE A CA 1
ATOM 766 C C . PHE A 1 100 ? -12.397 9.283 49.426 1.00 79.75 100 PHE A C 1
ATOM 768 O O . PHE A 1 100 ? -13.395 9.724 49.994 1.00 79.75 100 PHE A O 1
ATOM 775 N N . LYS A 1 101 ? -11.904 8.081 49.713 1.00 84.81 101 LYS A N 1
ATOM 776 C CA . LYS A 1 101 ? -12.423 7.215 50.775 1.00 84.81 101 LYS A CA 1
ATOM 777 C C . LYS A 1 101 ? -11.283 6.832 51.703 1.00 84.81 101 LYS A C 1
ATOM 779 O O . LYS A 1 101 ? -10.132 6.746 51.277 1.00 84.81 101 LYS A O 1
ATOM 784 N N . ARG A 1 102 ? -11.592 6.600 52.982 1.00 86.62 102 ARG A N 1
ATOM 785 C CA . ARG A 1 102 ? -10.605 6.025 53.906 1.00 86.62 102 ARG A CA 1
ATOM 786 C C . ARG A 1 102 ? -10.224 4.637 53.413 1.00 86.62 102 ARG A C 1
ATOM 788 O O . ARG A 1 102 ? -11.066 3.945 52.857 1.00 86.62 102 ARG A O 1
ATOM 795 N N . LEU A 1 103 ? -8.993 4.209 53.688 1.00 84.50 103 LEU A N 1
ATOM 796 C CA . LEU A 1 103 ? -8.457 2.934 53.202 1.00 84.50 103 LEU A CA 1
ATOM 797 C C . LEU A 1 103 ? -9.375 1.734 53.502 1.00 84.50 103 LEU A C 1
ATOM 799 O O . LEU A 1 103 ? -9.574 0.886 52.641 1.00 84.50 103 LEU A O 1
ATOM 803 N N . LYS A 1 104 ? -9.989 1.708 54.693 1.00 91.19 104 LYS A N 1
ATOM 804 C CA . LYS A 1 104 ? -10.944 0.667 55.115 1.00 91.19 104 LYS A CA 1
ATOM 805 C C . LYS A 1 104 ? -12.252 0.633 54.311 1.00 91.19 104 LYS A C 1
ATOM 807 O O . LYS A 1 104 ? -12.936 -0.380 54.313 1.00 91.19 104 LYS A O 1
ATOM 812 N N . ASP A 1 105 ? -12.595 1.744 53.665 1.00 89.12 105 ASP A N 1
ATOM 813 C CA . ASP A 1 105 ? -13.829 1.945 52.906 1.00 89.12 105 ASP A CA 1
ATOM 814 C C . ASP A 1 105 ? -13.577 1.797 51.378 1.00 89.12 105 ASP A C 1
ATOM 816 O O . ASP A 1 105 ? -14.482 2.036 50.572 1.00 89.12 105 ASP A O 1
ATOM 820 N N . ILE A 1 106 ? -12.349 1.438 50.960 1.00 86.69 106 ILE A N 1
ATOM 821 C CA . ILE A 1 106 ? -11.980 1.171 49.560 1.00 86.69 106 ILE A CA 1
ATOM 822 C C . ILE A 1 106 ? -12.223 -0.307 49.245 1.00 86.69 106 ILE A C 1
ATOM 824 O O . ILE A 1 106 ? -11.680 -1.196 49.899 1.00 86.69 106 ILE A O 1
ATOM 828 N N . ASP A 1 107 ? -13.013 -0.570 48.205 1.00 81.62 107 ASP A N 1
ATOM 829 C CA . ASP A 1 107 ? -13.209 -1.922 47.688 1.00 81.62 107 ASP A CA 1
ATOM 830 C C . ASP A 1 107 ? -12.041 -2.304 46.763 1.00 81.62 107 ASP A C 1
ATOM 832 O O . ASP A 1 107 ? -11.918 -1.789 45.651 1.00 81.62 107 ASP A O 1
ATOM 836 N N . PHE A 1 108 ? -11.187 -3.220 47.225 1.00 84.00 108 PHE A N 1
ATOM 837 C CA . PHE A 1 108 ? -10.060 -3.774 46.463 1.00 84.00 108 PHE A CA 1
ATOM 838 C C . PHE A 1 108 ? -10.439 -5.006 45.628 1.00 84.00 108 PHE A C 1
ATOM 840 O O . PHE A 1 108 ? -9.567 -5.773 45.213 1.00 84.00 108 PHE A O 1
ATOM 847 N N . THR A 1 109 ? -11.732 -5.231 45.376 1.00 85.06 109 THR A N 1
ATOM 848 C CA . THR A 1 109 ? -12.177 -6.297 44.478 1.00 85.06 109 THR A CA 1
ATOM 849 C C . THR A 1 109 ? -11.450 -6.181 43.133 1.00 85.06 109 THR A C 1
ATOM 851 O O . THR A 1 109 ? -11.447 -5.131 42.491 1.00 85.06 109 THR A O 1
ATOM 854 N N . SER A 1 110 ? -10.832 -7.281 42.692 1.00 82.69 110 SER A N 1
ATOM 855 C CA . SER A 1 110 ? -10.101 -7.321 41.421 1.00 82.69 110 SER A CA 1
ATOM 856 C C . SER A 1 110 ? -10.974 -6.895 40.236 1.00 82.69 110 SER A C 1
ATOM 858 O O . SER A 1 110 ? -12.189 -7.112 40.227 1.00 82.69 110 SER A O 1
ATOM 860 N N . SER A 1 111 ? -10.347 -6.397 39.168 1.00 74.75 111 SER A N 1
ATOM 861 C CA . SER A 1 111 ? -11.051 -6.009 37.937 1.00 74.75 111 SER A CA 1
ATOM 862 C C . SER A 1 111 ? -11.920 -7.140 37.371 1.00 74.75 111 SER A C 1
ATOM 864 O O . SER A 1 111 ? -13.000 -6.888 36.843 1.00 74.75 111 SER A O 1
ATOM 866 N N . ARG A 1 112 ? -11.499 -8.404 37.542 1.00 78.62 112 ARG A N 1
ATOM 867 C CA . ARG A 1 112 ? -12.289 -9.585 37.155 1.00 78.62 112 ARG A CA 1
ATOM 868 C C . ARG A 1 112 ? -13.554 -9.748 38.003 1.00 78.62 112 ARG A C 1
ATOM 870 O O . ARG A 1 112 ? -14.593 -10.110 37.462 1.00 78.62 112 ARG A O 1
ATOM 877 N N . GLY A 1 113 ? -13.476 -9.481 39.306 1.00 82.00 113 GLY A N 1
ATOM 878 C CA . GLY A 1 113 ? -14.631 -9.523 40.206 1.00 82.00 113 GLY A CA 1
ATOM 879 C C . GLY A 1 113 ? -15.634 -8.409 39.910 1.00 82.00 113 GLY A C 1
ATOM 880 O O . GLY A 1 113 ? -16.830 -8.671 39.831 1.00 82.00 113 GLY A O 1
ATOM 881 N N . ASN A 1 114 ? -15.149 -7.193 39.651 1.00 78.50 114 ASN A N 1
ATOM 882 C CA . ASN A 1 114 ? -16.007 -6.065 39.282 1.00 78.50 114 ASN A CA 1
ATOM 883 C C . ASN A 1 114 ? -16.679 -6.260 37.919 1.00 78.50 114 ASN A C 1
ATOM 885 O O . ASN A 1 114 ? -17.853 -5.931 37.777 1.00 78.50 114 ASN A O 1
ATOM 889 N N . LYS A 1 115 ? -15.981 -6.862 36.944 1.00 80.50 115 LYS A N 1
ATOM 890 C CA . LYS A 1 115 ? -16.590 -7.225 35.658 1.00 80.50 115 LYS A CA 1
ATOM 891 C C . LYS A 1 115 ? -17.750 -8.208 35.835 1.00 80.50 115 LYS A C 1
ATOM 893 O O . LYS A 1 115 ? -18.801 -7.976 35.261 1.00 80.50 115 LYS A O 1
ATOM 898 N N . ARG A 1 116 ? -17.587 -9.257 36.651 1.00 83.12 116 ARG A N 1
ATOM 899 C CA . ARG A 1 116 ? -18.671 -10.221 36.926 1.00 83.12 116 ARG A CA 1
ATOM 900 C C . ARG A 1 116 ? -19.890 -9.539 37.544 1.00 83.12 116 ARG A C 1
ATOM 902 O O . ARG A 1 116 ? -20.976 -9.676 37.007 1.00 83.12 116 ARG A O 1
ATOM 909 N N . LYS A 1 117 ? -19.684 -8.714 38.580 1.00 83.00 117 LYS A N 1
ATOM 910 C CA . LYS A 1 117 ? -20.763 -7.921 39.197 1.00 83.00 117 LYS A CA 1
ATOM 911 C C . LYS A 1 117 ? -21.484 -7.038 38.168 1.00 83.00 117 LYS A C 1
ATOM 913 O O . LYS A 1 117 ? -22.703 -6.932 38.209 1.00 83.00 117 LYS A O 1
ATOM 918 N N . LEU A 1 118 ? -20.744 -6.403 37.254 1.00 80.06 118 LEU A N 1
ATOM 919 C CA . LEU A 1 118 ? -21.329 -5.574 36.199 1.00 80.06 118 LEU A CA 1
ATOM 920 C C . LEU A 1 118 ? -22.116 -6.413 35.180 1.00 80.06 118 LEU A C 1
ATOM 922 O O . LEU A 1 118 ? -23.233 -6.044 34.830 1.00 80.06 118 LEU A O 1
ATOM 926 N N . ASP A 1 119 ? -21.555 -7.539 34.737 1.00 84.19 119 ASP A N 1
ATOM 927 C CA . ASP A 1 119 ? -22.207 -8.467 33.809 1.00 84.19 119 ASP A CA 1
ATOM 928 C C . ASP A 1 119 ? -23.513 -9.025 34.430 1.00 84.19 119 ASP A C 1
ATOM 930 O O . ASP A 1 119 ? -24.538 -9.085 33.753 1.00 84.19 119 ASP A O 1
ATOM 934 N N . ASP A 1 120 ? -23.530 -9.321 35.735 1.00 82.00 120 ASP A N 1
ATOM 935 C CA . ASP A 1 120 ? -24.728 -9.753 36.476 1.00 82.00 120 ASP A CA 1
ATOM 936 C C . ASP A 1 120 ? -25.816 -8.651 36.535 1.00 82.00 120 ASP A C 1
ATOM 938 O O . ASP A 1 120 ? -27.016 -8.926 36.419 1.00 82.00 120 ASP A O 1
ATOM 942 N N . VAL A 1 121 ? -25.422 -7.377 36.657 1.00 81.56 121 VAL A N 1
ATOM 943 C CA . VAL A 1 121 ? -26.343 -6.219 36.636 1.00 81.56 121 VAL A CA 1
ATOM 944 C C . VAL A 1 121 ? -26.919 -5.975 35.233 1.00 81.56 121 VAL A C 1
ATOM 946 O O . VAL A 1 121 ? -28.105 -5.676 35.072 1.00 81.56 121 VAL A O 1
ATOM 949 N N . ILE A 1 122 ? -26.107 -6.133 34.188 1.00 78.62 122 ILE A N 1
ATOM 950 C CA . ILE A 1 122 ? -26.560 -6.019 32.792 1.00 78.62 122 ILE A CA 1
ATOM 951 C C . ILE A 1 122 ? -27.531 -7.162 32.440 1.00 78.62 122 ILE A C 1
ATOM 953 O O . ILE A 1 122 ? -28.557 -6.943 31.792 1.00 78.62 122 ILE A O 1
ATOM 957 N N . ASN A 1 123 ? -27.261 -8.377 32.920 1.00 74.50 123 ASN A N 1
ATOM 958 C CA . ASN A 1 123 ? -28.122 -9.538 32.683 1.00 74.50 123 ASN A CA 1
ATOM 959 C C . ASN A 1 123 ? -29.451 -9.463 33.459 1.00 74.50 123 ASN A C 1
ATOM 961 O O . ASN A 1 123 ? -30.495 -9.889 32.967 1.00 74.50 123 ASN A O 1
ATOM 965 N N . SER A 1 124 ? -29.449 -8.876 34.657 1.00 67.88 124 SER A N 1
ATOM 966 C CA . SER A 1 124 ? -30.685 -8.658 35.423 1.00 67.88 124 SER A CA 1
ATOM 967 C C . SER A 1 124 ? -31.551 -7.529 34.851 1.00 67.88 124 SER A C 1
ATOM 969 O O . SER A 1 124 ? -32.776 -7.640 34.859 1.00 67.88 124 SER A O 1
ATOM 971 N N . SER A 1 125 ? -30.951 -6.484 34.273 1.00 58.22 125 SER A N 1
ATOM 972 C CA . SER A 1 125 ? -31.689 -5.386 33.620 1.00 58.22 125 SER A CA 1
ATOM 973 C C . SER A 1 125 ? -32.291 -5.752 32.254 1.00 58.22 125 SER A C 1
ATOM 975 O O . SER A 1 125 ? -33.290 -5.161 31.848 1.00 58.22 125 SER A O 1
ATOM 977 N N . SER A 1 126 ? -31.770 -6.774 31.573 1.00 54.94 126 SER A N 1
ATOM 978 C CA . SER A 1 126 ? -32.321 -7.283 30.303 1.00 54.94 126 SER A CA 1
ATOM 979 C C . SER A 1 126 ? -33.525 -8.227 30.471 1.00 54.94 126 SER A C 1
ATOM 981 O O . SER A 1 126 ? -34.196 -8.545 29.493 1.00 54.94 126 SER A O 1
ATOM 983 N N . SER A 1 127 ? -33.870 -8.606 31.707 1.00 48.00 127 SER A N 1
ATOM 984 C CA . SER A 1 127 ? -35.033 -9.457 32.023 1.00 48.00 127 SER A CA 1
ATOM 985 C C . SER A 1 127 ? -36.327 -8.667 32.314 1.00 48.00 127 SER A C 1
ATOM 987 O O . SER A 1 127 ? -37.367 -9.266 32.573 1.00 48.00 127 SER A O 1
ATOM 989 N N . GLY A 1 128 ? -36.285 -7.326 32.277 1.00 46.22 128 GLY A N 1
ATOM 990 C CA . GLY A 1 128 ? -37.409 -6.440 32.627 1.00 46.22 128 GLY A CA 1
ATOM 991 C C . GLY A 1 128 ? -38.176 -5.803 31.458 1.00 46.22 128 GLY A C 1
ATOM 992 O O . GLY A 1 128 ? -39.077 -5.011 31.712 1.00 46.22 128 GLY A O 1
ATOM 993 N N . VAL A 1 129 ? -37.843 -6.109 30.196 1.00 45.81 129 VAL A N 1
ATOM 994 C CA . VAL A 1 129 ? -38.421 -5.442 28.998 1.00 45.81 129 VAL A CA 1
ATOM 995 C C . VAL A 1 129 ? -39.567 -6.236 28.335 1.00 45.81 129 VAL A C 1
ATOM 997 O O . VAL A 1 129 ? -40.101 -5.827 27.312 1.00 45.81 129 VAL A O 1
ATOM 1000 N N . HIS A 1 130 ? -40.034 -7.331 28.940 1.00 39.25 130 HIS A N 1
ATOM 1001 C CA . HIS A 1 130 ? -41.278 -7.994 28.526 1.00 39.25 130 HIS A CA 1
ATOM 1002 C C . HIS A 1 130 ? -42.336 -7.922 29.633 1.00 39.25 130 HIS A C 1
ATOM 1004 O O . HIS A 1 130 ? -42.530 -8.875 30.387 1.00 39.25 130 HIS A O 1
ATOM 1010 N N . LYS A 1 131 ? -43.037 -6.791 29.709 1.00 33.94 131 LYS A N 1
ATOM 1011 C CA . LYS A 1 131 ? -44.443 -6.729 30.118 1.00 33.94 131 LYS A CA 1
ATOM 1012 C C . LYS A 1 131 ? -45.142 -5.626 29.345 1.00 33.94 131 LYS A C 1
ATOM 1014 O O . LYS A 1 131 ? -44.561 -4.523 29.274 1.00 33.94 131 LYS A O 1
#

InterPro domains:
  IPR007527 Zinc finger, SWIM-type [PS50966] (36-72)

Organism: Rhipicephalus microplus (NCBI:txid6941)

Secondary structure (DSSP, 8-state):
---------------EEEEEEEE--SS-TTSPPEEEEEEEETTS-EEEEEESSTTTTTS--HHHHHHHHHHHHHHHHHHS--TTTS--SSS----S------GGG-----HHHHHHHHHHHHHHHTTSS--

Sequence (131 aa):
RALGQRCGQETLVHCLFFFLLQVNHSQRLRDQPLHVWILCQKSGVVLTAHCTCMAGAGEACSHVVACLYAVETGVKMKNATSCTSKTNIWLLAYVEKVQFKRLKDIDFTSSRGNKRKLDDVINSSSSGVHK